Protein AF-A0A3E5EB36-F1 (afdb_monomer)

Radius of gyration: 12.39 Å; Cα contacts (8 Å, |Δi|>4): 85; chains: 1; bounding box: 28×28×28 Å

Secondary structure (DSSP, 8-state):
--EEEEEEEESS-HHHHHHHHHHHHTT--TT-EEEEEEEE-S--SSHHHHHHHH-TTSEEE-----

Foldseek 3Di:
DEEDEAEAEDALCLPVVVVVVVVVVVVDDVPYHYAYEYEYPPNVPCSQVVCVVVPVPHHYHYDDPD

Organism: NCBI:txid40520

Nearest PDB structures (foldseek):
  8inp-assembly1_A  TM=4.796E-01  e=1.616E+00  Iris domestica
  6fj3-assembly1_A  TM=4.614E-01  e=1.413E+00  Homo sapiens
  8wky-assembly1_A  TM=4.600E-01  e=1.848E+00  Homo sapiens
  6me3-assembly1_A  TM=3.837E-01  e=3.864E+00  Homo sapiens
  6rkh-assembly1_A  TM=4.600E-01  e=8.081E+00  Geobacillus stearothermophilus

InterPro domains:
  IPR001173 Glycosyltransferase 2-like [PF00535] (8-57)
  IPR029044 Nucleotide-diphospho-sugar transferases [G3DSA:3.90.550.10] (1-66)
  IPR029044 Nucleotide-diphospho-sugar transferases [SSF53448] (4-56)

pLDDT: mean 89.49, std 11.14, range [53.31, 98.31]

Mean predicted aligned error: 4.26 Å

Structure (mmCIF, N/CA/C/O backbone):
data_AF-A0A3E5EB36-F1
#
_entry.id   AF-A0A3E5EB36-F1
#
loop_
_atom_site.group_PDB
_atom_site.id
_atom_site.type_symbol
_atom_site.label_atom_id
_atom_site.label_alt_id
_atom_site.label_comp_id
_atom_site.label_asym_id
_atom_site.label_entity_id
_atom_site.label_seq_id
_atom_site.pdbx_PDB_ins_code
_atom_site.Cartn_x
_atom_site.Cartn_y
_atom_site.Cartn_z
_atom_site.occupancy
_atom_site.B_iso_or_equiv
_atom_site.auth_seq_id
_atom_site.auth_comp_id
_atom_site.auth_asym_id
_atom_site.auth_atom_id
_atom_site.pdbx_PDB_model_num
ATOM 1 N N . MET A 1 1 ? -18.987 -5.007 17.001 1.00 67.81 1 MET A N 1
ATOM 2 C CA . MET A 1 1 ? -17.635 -5.021 16.413 1.00 67.81 1 MET A CA 1
ATOM 3 C C . MET A 1 1 ? -17.687 -5.748 15.084 1.00 67.81 1 MET A C 1
ATOM 5 O O . MET A 1 1 ? -17.772 -6.974 15.053 1.00 67.81 1 MET A O 1
ATOM 9 N N . THR A 1 2 ? -17.710 -4.984 14.000 1.00 77.88 2 THR A N 1
ATOM 10 C CA . THR A 1 2 ? -17.689 -5.527 12.640 1.00 77.88 2 THR A CA 1
ATOM 11 C C . THR A 1 2 ? -16.240 -5.608 12.180 1.00 77.88 2 THR A C 1
ATOM 13 O O . THR A 1 2 ? -15.435 -4.735 12.504 1.00 77.88 2 THR A O 1
ATOM 16 N N . LYS A 1 3 ? -15.894 -6.683 11.470 1.00 87.75 3 LYS A N 1
ATOM 17 C CA . LYS A 1 3 ? -14.539 -6.903 10.963 1.00 87.75 3 LYS A CA 1
ATOM 18 C C . LYS A 1 3 ? -14.524 -6.712 9.460 1.00 87.75 3 LYS A C 1
ATOM 20 O O . LYS A 1 3 ? -15.254 -7.410 8.757 1.00 87.75 3 LYS A O 1
ATOM 25 N N . PHE A 1 4 ? -13.690 -5.802 8.979 1.00 90.00 4 PHE A N 1
ATOM 26 C CA . PHE A 1 4 ? -13.530 -5.539 7.554 1.00 90.00 4 PHE A CA 1
ATOM 27 C C . PHE A 1 4 ? -12.137 -5.952 7.098 1.00 90.00 4 PHE A C 1
ATOM 29 O O . PHE A 1 4 ? -11.147 -5.705 7.783 1.00 90.00 4 PHE A O 1
ATOM 36 N N . ALA A 1 5 ? -12.060 -6.568 5.921 1.00 92.56 5 ALA A N 1
ATOM 37 C CA . ALA A 1 5 ? -10.798 -6.856 5.259 1.00 92.56 5 ALA A CA 1
ATOM 38 C C . ALA A 1 5 ? -10.766 -6.158 3.898 1.00 92.56 5 ALA A C 1
ATOM 40 O O . ALA A 1 5 ? -11.637 -6.393 3.061 1.00 92.56 5 ALA A O 1
ATOM 41 N N . PHE A 1 6 ? -9.749 -5.331 3.675 1.00 94.12 6 PHE A N 1
ATOM 42 C CA . PHE A 1 6 ? -9.490 -4.670 2.401 1.00 94.12 6 PHE A CA 1
ATOM 43 C C . PHE A 1 6 ? -8.357 -5.397 1.681 1.00 94.12 6 PHE A C 1
ATOM 45 O O . PHE A 1 6 ? -7.256 -5.533 2.219 1.00 94.12 6 PHE A O 1
ATOM 52 N N . LEU A 1 7 ? -8.635 -5.870 0.467 1.00 96.25 7 LEU A N 1
ATOM 53 C CA . LEU A 1 7 ? -7.644 -6.446 -0.434 1.00 96.25 7 LEU A CA 1
ATOM 54 C C . LEU A 1 7 ? -7.320 -5.418 -1.516 1.00 96.25 7 LEU A C 1
ATOM 56 O O . LEU A 1 7 ? -8.174 -5.102 -2.342 1.00 96.25 7 LEU A O 1
ATOM 60 N N . ILE A 1 8 ? -6.094 -4.909 -1.505 1.00 96.69 8 ILE A N 1
ATOM 61 C CA . ILE A 1 8 ? -5.624 -3.889 -2.440 1.00 96.69 8 ILE A CA 1
ATOM 62 C C . ILE A 1 8 ? -4.669 -4.554 -3.425 1.00 96.69 8 ILE A C 1
ATOM 64 O O . ILE A 1 8 ? -3.639 -5.095 -3.024 1.00 96.69 8 ILE A O 1
ATOM 68 N N . LEU A 1 9 ? -5.013 -4.518 -4.710 1.00 96.50 9 LEU A N 1
ATOM 69 C CA . LEU A 1 9 ? -4.126 -4.947 -5.786 1.00 96.50 9 LEU A CA 1
ATOM 70 C C . LEU A 1 9 ? -3.319 -3.736 -6.266 1.00 96.50 9 LEU A C 1
ATOM 72 O O . LEU A 1 9 ? -3.904 -2.763 -6.731 1.00 96.50 9 LEU A O 1
ATOM 76 N N . ASN A 1 10 ? -1.995 -3.799 -6.158 1.00 97.44 10 ASN A N 1
ATOM 77 C CA . ASN A 1 10 ? -1.087 -2.739 -6.598 1.00 97.44 10 ASN A CA 1
ATOM 78 C C . ASN A 1 10 ? -0.396 -3.128 -7.912 1.00 97.44 10 ASN A C 1
ATOM 80 O O . ASN A 1 10 ? 0.116 -4.240 -8.025 1.00 97.44 10 ASN A O 1
ATOM 84 N N . TYR A 1 11 ? -0.335 -2.207 -8.878 1.00 97.38 11 TYR A N 1
ATOM 85 C CA . TYR A 1 11 ? 0.533 -2.326 -10.053 1.00 97.38 11 TYR A CA 1
ATOM 86 C C . TYR A 1 11 ? 1.086 -0.957 -10.442 1.00 97.38 11 TYR A C 1
ATOM 88 O O . TYR A 1 11 ? 0.360 -0.142 -11.010 1.00 97.38 11 TYR A O 1
ATOM 96 N N . LYS A 1 12 ? 2.370 -0.708 -10.160 1.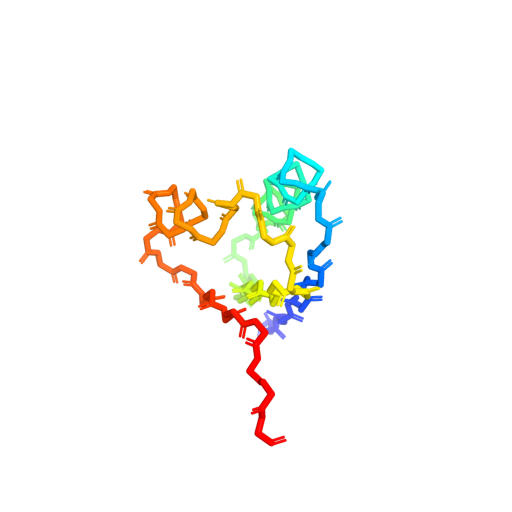00 97.31 12 LYS A N 1
ATOM 97 C CA . LYS A 1 12 ? 3.050 0.571 -10.451 1.00 97.31 12 LYS A CA 1
ATOM 98 C C . LYS A 1 12 ? 2.288 1.803 -9.941 1.00 97.31 12 LYS A C 1
ATOM 100 O O . LYS A 1 12 ? 2.269 2.847 -10.586 1.00 97.31 12 LYS A O 1
ATOM 105 N N . SER A 1 13 ? 1.647 1.654 -8.786 1.00 97.56 13 SER A N 1
ATOM 106 C CA . SER A 1 13 ? 0.725 2.625 -8.189 1.00 97.56 13 SER A CA 1
ATOM 107 C C . SER A 1 13 ? 1.060 2.864 -6.717 1.00 97.56 13 SER A C 1
ATOM 109 O O . SER A 1 13 ? 0.178 2.889 -5.859 1.00 97.56 13 SER A O 1
ATOM 111 N N . THR A 1 14 ? 2.356 2.930 -6.395 1.00 96.88 14 THR A N 1
ATOM 112 C CA . THR A 1 14 ? 2.851 2.989 -5.011 1.00 96.88 14 THR A CA 1
ATOM 113 C C . THR A 1 14 ? 2.226 4.144 -4.238 1.00 96.88 14 THR A C 1
ATOM 115 O O . THR A 1 14 ? 1.712 3.939 -3.142 1.00 96.88 14 THR A O 1
ATOM 118 N N . HIS A 1 15 ? 2.210 5.337 -4.835 1.00 97.69 15 HIS A N 1
ATOM 119 C CA . HIS A 1 15 ? 1.709 6.538 -4.178 1.00 97.69 15 HIS A CA 1
ATOM 120 C C . HIS A 1 15 ? 0.189 6.503 -3.979 1.00 97.69 15 HIS A C 1
ATOM 122 O O . HIS A 1 15 ? -0.316 6.833 -2.911 1.00 97.69 15 HIS A O 1
ATOM 128 N N . GLU A 1 16 ? -0.556 6.049 -4.982 1.00 98.31 16 GLU A N 1
ATOM 129 C CA . GLU A 1 16 ? -2.008 5.902 -4.902 1.00 98.31 16 G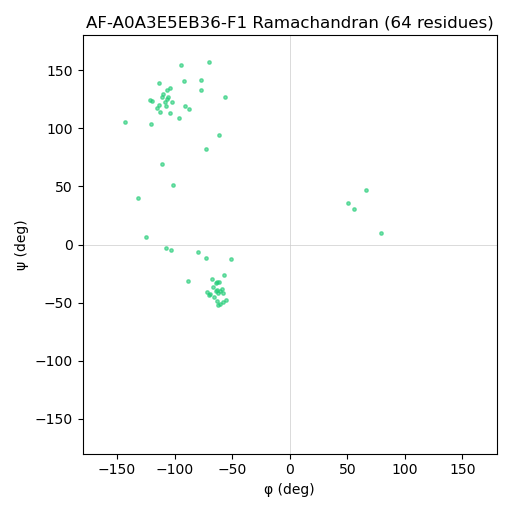LU A CA 1
ATOM 130 C C . GLU A 1 16 ? -2.398 4.815 -3.893 1.00 98.31 16 GLU A C 1
ATOM 132 O O . GLU A 1 16 ? -3.375 4.960 -3.158 1.00 98.31 16 GLU A O 1
ATOM 137 N N . THR A 1 17 ? -1.610 3.740 -3.815 1.00 98.00 17 THR A N 1
ATOM 138 C CA . THR A 1 17 ? -1.796 2.673 -2.825 1.00 98.00 17 THR A CA 1
ATOM 139 C C . THR A 1 17 ? -1.581 3.197 -1.412 1.00 98.00 17 THR A C 1
ATOM 141 O O . THR A 1 17 ? -2.363 2.857 -0.528 1.00 98.00 17 THR A O 1
ATOM 144 N N . GLU A 1 18 ? -0.583 4.057 -1.193 1.00 97.62 18 GLU A N 1
ATOM 145 C CA . GLU A 1 18 ? -0.388 4.720 0.101 1.00 97.62 18 GLU A CA 1
ATOM 146 C C . GLU A 1 18 ? -1.590 5.573 0.489 1.00 97.62 18 GLU A C 1
ATOM 148 O O . GLU A 1 18 ? -2.153 5.386 1.564 1.00 97.62 18 GLU A O 1
ATOM 153 N N . GLN A 1 19 ? -2.045 6.442 -0.417 1.00 97.50 19 GLN A N 1
ATOM 154 C CA . GLN A 1 19 ? -3.215 7.283 -0.170 1.00 97.50 19 GLN A CA 1
ATOM 155 C C . GLN A 1 19 ? -4.472 6.449 0.120 1.00 97.50 19 GLN A C 1
ATOM 157 O O . GLN A 1 19 ? -5.274 6.804 0.984 1.00 97.50 19 GLN A O 1
ATOM 162 N N . CYS A 1 20 ? -4.645 5.321 -0.576 1.00 96.94 20 CYS A N 1
ATOM 163 C CA . CYS A 1 20 ? -5.740 4.389 -0.327 1.00 96.94 20 CYS A CA 1
ATOM 164 C C . CYS A 1 20 ? -5.652 3.785 1.080 1.00 96.94 20 CYS A C 1
ATOM 166 O O . CYS A 1 20 ? -6.641 3.814 1.815 1.00 96.94 20 CYS A O 1
ATOM 168 N N . VAL A 1 21 ? -4.477 3.292 1.479 1.00 94.94 21 VAL A N 1
ATOM 169 C CA . VAL A 1 21 ? -4.244 2.754 2.825 1.00 94.94 21 VAL A CA 1
ATOM 170 C C . VAL A 1 21 ? -4.539 3.807 3.889 1.00 94.94 21 VAL A C 1
ATOM 172 O O . VAL A 1 21 ? -5.318 3.527 4.797 1.00 94.94 21 VAL A O 1
ATOM 175 N N . ASP A 1 22 ? -3.999 5.015 3.739 1.00 93.62 22 ASP A N 1
ATOM 176 C CA . ASP A 1 22 ? -4.201 6.111 4.688 1.00 93.62 22 ASP A CA 1
ATOM 177 C C . ASP A 1 22 ? -5.688 6.483 4.792 1.00 93.62 22 ASP A C 1
ATOM 179 O O . ASP A 1 22 ? -6.209 6.723 5.880 1.00 93.62 22 ASP A O 1
ATOM 183 N N . SER A 1 23 ? -6.415 6.489 3.669 1.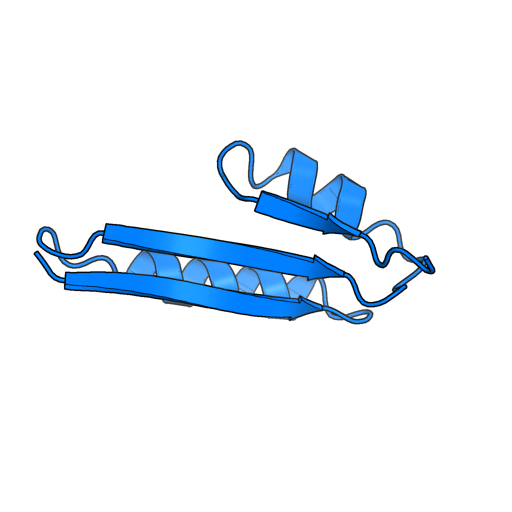00 93.75 23 SER A N 1
ATOM 184 C CA . SER A 1 23 ? -7.857 6.751 3.676 1.00 93.75 23 SER A CA 1
ATO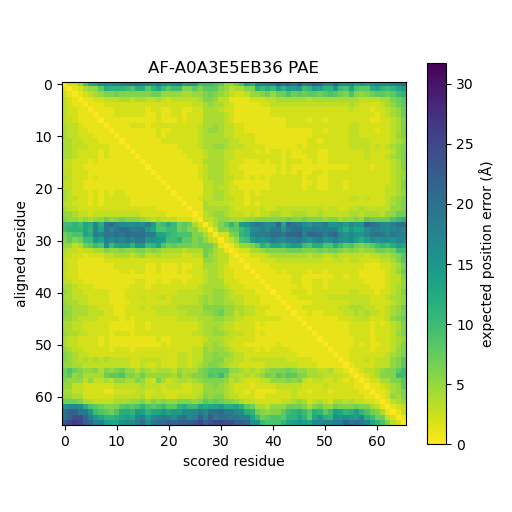M 185 C C . SER A 1 23 ? -8.639 5.690 4.453 1.00 93.75 23 SER A C 1
ATOM 187 O O . SER A 1 23 ? -9.555 6.043 5.188 1.00 93.75 23 SER A O 1
ATOM 189 N N . ILE A 1 24 ? -8.254 4.412 4.342 1.00 91.75 24 ILE A N 1
ATOM 190 C CA . ILE A 1 24 ? -8.901 3.300 5.046 1.00 91.75 24 ILE A CA 1
ATOM 191 C C . ILE A 1 24 ? -8.578 3.347 6.541 1.00 91.75 24 ILE A C 1
ATOM 193 O O . ILE A 1 24 ? -9.471 3.129 7.353 1.00 91.75 24 ILE A O 1
ATOM 197 N N . GLU A 1 25 ? -7.339 3.662 6.921 1.00 87.88 25 GLU A N 1
ATOM 198 C CA . GLU A 1 25 ? -6.969 3.826 8.335 1.00 87.88 25 GLU A CA 1
ATOM 199 C C . GLU A 1 25 ? -7.712 5.004 8.979 1.00 87.88 25 GLU A C 1
ATOM 201 O O . GLU A 1 25 ? -8.132 4.920 10.127 1.00 87.88 25 GLU A O 1
ATOM 206 N N . ASN A 1 26 ? -7.992 6.065 8.220 1.00 87.38 26 ASN A N 1
ATOM 207 C CA . ASN A 1 26 ? -8.824 7.172 8.694 1.00 87.38 26 ASN A CA 1
ATOM 208 C C . ASN A 1 26 ? -10.327 6.829 8.798 1.00 87.38 26 ASN A C 1
ATOM 210 O O . ASN A 1 26 ? -11.081 7.608 9.381 1.00 87.38 26 ASN A O 1
ATOM 214 N N . LEU A 1 27 ? -10.784 5.690 8.256 1.00 79.75 27 LEU A N 1
ATOM 215 C CA . LEU A 1 27 ? -12.149 5.186 8.472 1.00 79.75 27 LEU A CA 1
ATOM 216 C C . LEU A 1 27 ? -12.309 4.475 9.823 1.00 79.75 27 LEU A C 1
ATOM 218 O O . LEU A 1 27 ? -13.435 4.092 10.157 1.00 79.75 27 LEU A O 1
ATOM 222 N N . GLU A 1 28 ? -11.227 4.261 10.581 1.00 63.91 28 GLU A N 1
ATOM 223 C CA . GLU A 1 28 ? -11.282 3.612 11.892 1.00 63.91 28 GLU A CA 1
ATOM 224 C C . GLU A 1 28 ? -12.141 4.430 12.870 1.00 63.91 28 GLU A C 1
ATOM 226 O O . GLU A 1 28 ? -11.700 5.360 13.539 1.00 63.91 28 GLU A O 1
ATOM 231 N N . GLN A 1 29 ? -13.417 4.060 12.955 1.00 63.88 29 GLN A N 1
ATOM 232 C CA . GLN A 1 29 ? -14.263 4.333 14.110 1.00 63.88 29 GLN A CA 1
ATOM 233 C C . GLN A 1 29 ? -13.885 3.336 15.210 1.00 63.88 29 GLN A C 1
ATOM 235 O O . GLN A 1 29 ? -13.657 2.166 14.900 1.00 63.88 29 GLN A O 1
ATOM 240 N N . GLU A 1 30 ? -13.867 3.770 16.476 1.00 62.78 30 GLU A N 1
ATOM 241 C CA . GLU A 1 30 ? -13.380 3.006 17.647 1.00 62.78 30 GLU A CA 1
ATOM 242 C C . GLU A 1 30 ? -13.965 1.577 17.807 1.00 62.78 30 GLU A C 1
ATOM 244 O O . GLU A 1 30 ? -13.439 0.773 18.575 1.00 62.78 30 GLU A O 1
ATOM 249 N N . GLU A 1 31 ? -15.025 1.219 17.071 1.00 68.81 31 GLU A N 1
ATOM 250 C CA . GLU A 1 31 ? -15.708 -0.079 17.138 1.00 68.81 31 GLU A CA 1
ATOM 251 C C . GLU A 1 31 ? -15.398 -1.074 15.996 1.00 68.81 31 GLU A C 1
ATOM 253 O O . GLU A 1 31 ? -15.888 -2.214 16.040 1.00 68.81 31 GLU A O 1
ATOM 258 N N . ASN A 1 32 ? -14.619 -0.688 14.975 1.00 73.06 32 ASN A N 1
ATOM 259 C CA . ASN A 1 32 ? -14.343 -1.528 13.800 1.00 73.06 32 ASN A CA 1
ATOM 260 C C . ASN A 1 32 ? -12.914 -2.091 13.798 1.00 73.06 32 ASN A C 1
ATOM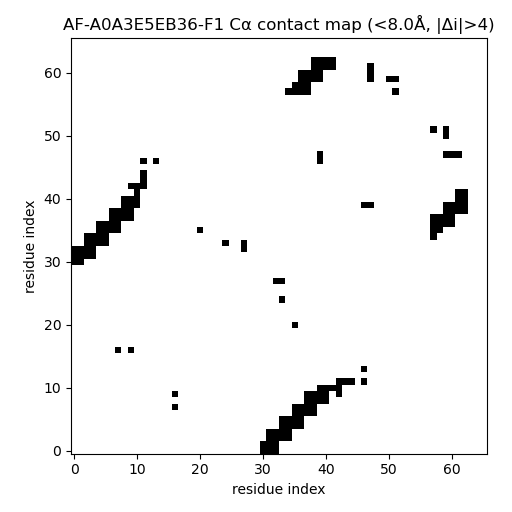 262 O O . ASN A 1 32 ? -11.945 -1.365 13.979 1.00 73.06 32 ASN A O 1
ATOM 266 N N . ASP A 1 33 ? -12.787 -3.395 13.539 1.00 84.69 33 ASP A N 1
ATOM 267 C CA . A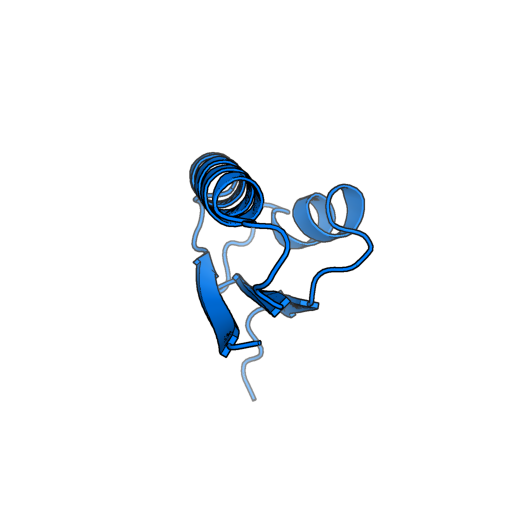S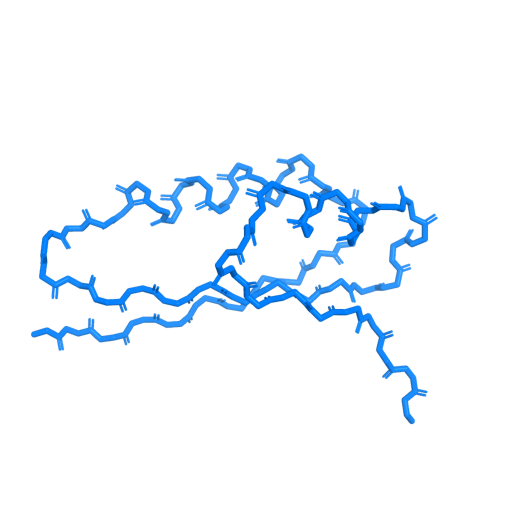P A 1 33 ? -11.499 -4.086 13.372 1.00 84.69 33 ASP A CA 1
ATOM 268 C C . ASP A 1 33 ? -11.184 -4.174 11.871 1.00 84.69 33 ASP A C 1
ATOM 270 O O . ASP A 1 33 ? -11.875 -4.882 11.127 1.00 84.69 33 ASP A O 1
ATOM 274 N N . VAL A 1 34 ? -10.190 -3.410 11.410 1.00 88.69 34 VAL A N 1
ATOM 275 C CA . VAL A 1 34 ? -9.828 -3.294 9.992 1.00 88.69 34 VAL A CA 1
ATOM 276 C C . VAL A 1 34 ? -8.522 -4.035 9.704 1.00 88.69 34 VAL A C 1
ATOM 278 O O . VAL A 1 34 ? -7.475 -3.771 10.289 1.00 88.69 34 VAL A O 1
ATOM 281 N N . GLN A 1 35 ? -8.561 -4.951 8.735 1.00 91.12 35 GLN A N 1
ATOM 282 C CA . GLN A 1 35 ? -7.380 -5.625 8.202 1.00 91.12 35 GLN A CA 1
ATOM 283 C C . GLN A 1 35 ? -7.117 -5.175 6.762 1.00 91.12 35 GLN A C 1
ATOM 285 O O . GLN A 1 35 ? -7.970 -5.322 5.892 1.00 91.12 35 GLN A O 1
ATOM 290 N N . ILE A 1 36 ? -5.899 -4.718 6.475 1.00 94.38 36 ILE A N 1
ATOM 291 C CA . ILE A 1 36 ? -5.472 -4.355 5.117 1.00 94.38 36 ILE A CA 1
ATOM 292 C C . ILE A 1 36 ? -4.449 -5.378 4.607 1.00 94.38 36 ILE A C 1
ATOM 294 O O . ILE A 1 36 ? -3.473 -5.706 5.293 1.00 94.38 36 ILE A O 1
ATOM 298 N N . ILE A 1 37 ? -4.684 -5.893 3.400 1.00 96.00 37 ILE A N 1
ATOM 299 C CA . ILE A 1 37 ? -3.792 -6.794 2.669 1.00 96.00 37 ILE A CA 1
ATOM 300 C C . ILE A 1 37 ? -3.450 -6.138 1.335 1.00 96.00 37 ILE A C 1
ATOM 302 O O . ILE A 1 37 ? -4.347 -5.840 0.551 1.00 96.00 37 ILE A O 1
ATOM 306 N N . ILE A 1 38 ? -2.159 -5.964 1.061 1.00 97.00 38 ILE A N 1
ATOM 307 C CA . ILE A 1 38 ? -1.673 -5.445 -0.221 1.00 97.00 38 ILE A CA 1
ATOM 308 C C . ILE A 1 38 ? -1.067 -6.606 -1.0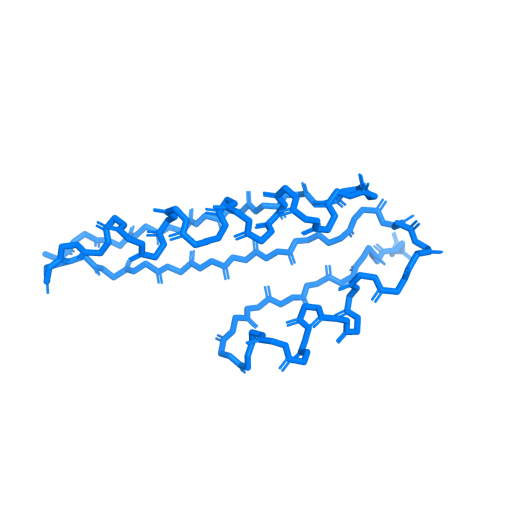05 1.00 97.00 38 ILE A C 1
ATOM 310 O O .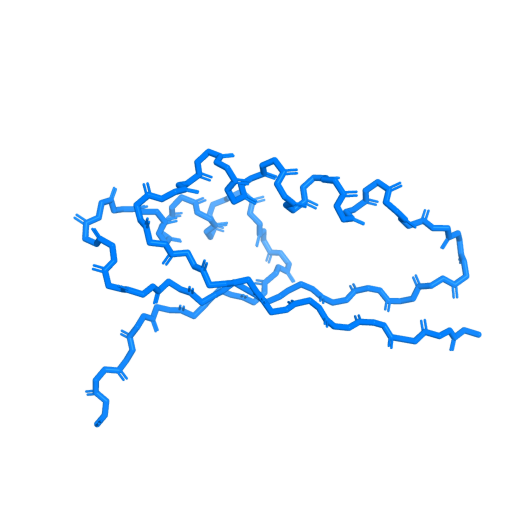 ILE A 1 38 ? -0.203 -7.325 -0.492 1.00 97.00 38 ILE A O 1
ATOM 314 N N . VAL A 1 39 ? -1.526 -6.792 -2.237 1.00 96.50 39 VAL A N 1
ATOM 315 C CA . VAL A 1 39 ? -0.982 -7.753 -3.195 1.00 96.50 39 VAL A CA 1
ATOM 316 C C . VAL A 1 39 ? -0.345 -6.967 -4.326 1.00 96.50 39 VAL A C 1
ATOM 318 O O . VAL A 1 39 ? -1.035 -6.268 -5.062 1.00 96.50 39 VAL A O 1
ATOM 321 N N . ASP A 1 40 ? 0.971 -7.071 -4.460 1.00 96.50 40 ASP A N 1
ATOM 322 C CA . ASP A 1 40 ? 1.658 -6.516 -5.618 1.00 96.50 40 ASP A CA 1
ATOM 323 C C . ASP A 1 40 ? 1.465 -7.428 -6.832 1.00 96.50 40 ASP A C 1
ATOM 325 O O . ASP A 1 40 ? 1.635 -8.641 -6.729 1.00 96.50 40 ASP A O 1
ATOM 329 N N . ASN A 1 41 ? 1.123 -6.847 -7.977 1.00 95.88 41 ASN A N 1
ATOM 330 C CA . ASN A 1 41 ? 0.855 -7.542 -9.230 1.00 95.88 41 ASN A CA 1
ATOM 331 C C . ASN A 1 41 ? 2.053 -7.467 -10.193 1.00 95.88 41 ASN A C 1
ATOM 333 O O . ASN A 1 41 ? 1.898 -7.086 -11.350 1.00 95.88 41 ASN A O 1
ATOM 337 N N . ASP A 1 42 ? 3.246 -7.831 -9.714 1.00 95.44 42 ASP A N 1
ATOM 338 C CA . ASP A 1 42 ? 4.481 -7.892 -10.513 1.00 95.44 42 ASP A CA 1
ATOM 339 C C . ASP A 1 42 ? 4.945 -6.499 -10.987 1.00 95.44 42 ASP A C 1
ATOM 341 O O . ASP A 1 42 ? 5.265 -6.294 -12.160 1.00 95.44 42 ASP A O 1
ATOM 345 N N . SER A 1 43 ? 4.960 -5.509 -10.083 1.00 95.69 43 SER A N 1
ATOM 346 C CA . SER A 1 43 ? 5.248 -4.111 -10.457 1.00 95.69 43 SER A CA 1
ATOM 347 C C . SER A 1 43 ? 6.690 -3.875 -10.920 1.00 95.69 43 SER A C 1
ATOM 349 O O . SER A 1 43 ? 6.921 -3.002 -11.760 1.00 95.69 43 SER A O 1
ATOM 351 N N . GLN A 1 44 ? 7.650 -4.663 -10.415 1.00 94.62 44 GLN A N 1
ATOM 352 C CA . GLN A 1 44 ? 9.083 -4.585 -10.758 1.00 94.62 44 GLN A CA 1
ATOM 353 C C . GLN A 1 44 ? 9.710 -3.188 -10.538 1.00 94.62 44 GLN A C 1
ATOM 355 O O . GLN A 1 44 ? 10.636 -2.792 -11.242 1.00 94.62 44 GLN A O 1
ATOM 360 N N . ASP A 1 45 ? 9.205 -2.433 -9.561 1.00 95.56 45 ASP A N 1
ATOM 361 C CA . ASP A 1 45 ? 9.583 -1.039 -9.274 1.00 95.56 45 ASP A CA 1
ATOM 362 C C . ASP A 1 45 ? 10.046 -0.810 -7.821 1.00 95.56 45 ASP A C 1
ATOM 364 O O . ASP A 1 45 ? 10.286 0.323 -7.409 1.00 95.56 45 ASP A O 1
ATOM 368 N N . GLY A 1 46 ? 10.185 -1.882 -7.035 1.00 95.75 46 GLY A N 1
ATOM 369 C CA . GLY A 1 46 ? 10.595 -1.815 -5.629 1.00 95.75 46 GLY A CA 1
ATOM 370 C C . GLY A 1 46 ? 9.481 -1.424 -4.647 1.00 95.75 46 GLY A C 1
ATOM 371 O O . GLY A 1 46 ? 9.759 -1.166 -3.472 1.00 95.75 46 GLY A O 1
ATOM 372 N N . CYS A 1 47 ? 8.217 -1.369 -5.087 1.00 96.38 47 CYS A N 1
ATOM 373 C CA . CYS A 1 47 ? 7.096 -1.002 -4.217 1.00 96.38 47 CYS A CA 1
ATOM 374 C C . CYS A 1 47 ? 6.909 -1.965 -3.032 1.00 96.38 47 CYS A C 1
ATOM 376 O O . CYS A 1 47 ? 6.534 -1.538 -1.944 1.00 96.38 47 CYS A O 1
ATOM 378 N N . VAL A 1 48 ? 7.223 -3.256 -3.189 1.00 95.62 48 VAL A N 1
ATOM 379 C CA . VAL A 1 48 ? 7.070 -4.258 -2.122 1.00 95.62 48 VAL A CA 1
ATOM 380 C C . VAL A 1 48 ? 8.017 -3.971 -0.956 1.00 95.62 48 VAL A C 1
ATOM 382 O O . VAL A 1 48 ? 7.606 -4.021 0.207 1.00 95.62 48 VAL A O 1
ATOM 385 N N . GLU A 1 49 ? 9.282 -3.665 -1.243 1.00 95.69 49 GLU A N 1
ATOM 386 C CA . GLU A 1 49 ? 10.286 -3.279 -0.248 1.00 95.69 49 GLU A CA 1
ATOM 387 C C . GLU A 1 49 ? 9.870 -1.991 0.459 1.00 95.69 49 GLU A C 1
ATOM 389 O O . GLU A 1 49 ? 9.974 -1.883 1.686 1.00 95.69 49 GLU A O 1
ATOM 394 N N . HIS A 1 50 ? 9.348 -1.040 -0.314 1.00 96.69 50 HIS A N 1
ATOM 395 C CA . HIS A 1 50 ? 8.838 0.219 0.200 1.00 96.69 50 HIS A CA 1
ATOM 396 C C . HIS A 1 50 ? 7.652 0.018 1.153 1.00 96.69 50 HIS A C 1
ATOM 398 O O . HIS A 1 50 ? 7.727 0.429 2.312 1.00 96.69 50 HIS A O 1
ATOM 404 N N . PHE A 1 51 ? 6.617 -0.722 0.740 1.00 96.56 51 PHE A N 1
ATOM 405 C CA . PHE A 1 51 ? 5.465 -1.046 1.586 1.00 96.56 51 PHE A CA 1
ATOM 406 C C . PHE A 1 51 ? 5.873 -1.781 2.864 1.00 96.56 51 PHE A C 1
ATOM 408 O O . PHE A 1 51 ? 5.385 -1.453 3.942 1.00 96.56 51 PHE A O 1
ATOM 415 N N . ARG A 1 52 ? 6.805 -2.740 2.790 1.00 95.19 52 ARG A N 1
ATOM 416 C CA . ARG A 1 52 ? 7.314 -3.451 3.979 1.00 95.19 52 ARG A CA 1
ATOM 417 C C . ARG A 1 52 ? 8.034 -2.524 4.958 1.00 95.19 52 ARG A C 1
ATOM 419 O O . ARG A 1 52 ? 7.976 -2.757 6.166 1.00 95.19 52 ARG A O 1
ATOM 426 N N . LYS A 1 53 ? 8.704 -1.481 4.460 1.00 96.06 53 LYS A N 1
ATOM 427 C CA . LYS A 1 53 ? 9.394 -0.486 5.289 1.00 96.06 53 LYS A CA 1
ATOM 428 C C . LYS A 1 53 ? 8.406 0.399 6.053 1.00 96.06 53 LYS A C 1
ATOM 430 O O . LYS A 1 53 ? 8.628 0.648 7.239 1.00 96.06 53 LYS A O 1
ATOM 435 N N . ILE A 1 54 ? 7.341 0.859 5.393 1.00 95.50 54 ILE A N 1
ATOM 436 C CA . ILE A 1 54 ? 6.380 1.807 5.982 1.00 95.50 54 ILE A CA 1
ATOM 437 C C . ILE A 1 54 ? 5.241 1.112 6.748 1.00 95.50 54 ILE A C 1
ATOM 439 O O . ILE A 1 54 ? 4.799 1.614 7.779 1.00 95.50 54 ILE A O 1
ATOM 443 N N . TYR A 1 55 ? 4.828 -0.093 6.342 1.00 93.44 55 TYR A N 1
ATOM 444 C CA . TYR A 1 55 ? 3.693 -0.816 6.922 1.00 93.44 55 TYR A CA 1
ATOM 445 C C . TYR A 1 55 ? 4.103 -2.070 7.703 1.00 93.44 55 TYR A C 1
ATOM 447 O O . TYR A 1 55 ? 3.778 -3.199 7.338 1.00 93.44 55 TYR A O 1
ATOM 455 N N . LYS A 1 56 ? 4.754 -1.879 8.857 1.00 86.31 56 LYS A N 1
ATOM 456 C CA . LYS A 1 56 ? 5.305 -2.975 9.687 1.00 86.31 56 LYS A CA 1
ATOM 457 C C . LYS A 1 56 ? 4.296 -4.040 10.144 1.00 86.31 56 LYS A C 1
ATOM 459 O O . LYS A 1 56 ? 4.695 -5.158 10.450 1.00 86.31 56 LYS A O 1
ATOM 464 N N . ARG A 1 57 ? 3.011 -3.690 10.256 1.00 84.88 57 ARG A N 1
ATOM 465 C CA . ARG A 1 57 ? 1.948 -4.568 10.787 1.00 84.88 57 ARG A CA 1
ATOM 466 C C . ARG A 1 57 ? 0.985 -5.086 9.712 1.00 84.88 57 ARG A C 1
ATOM 468 O O . ARG A 1 57 ? 0.092 -5.860 10.045 1.00 84.88 57 ARG A O 1
ATOM 475 N N . LYS A 1 58 ? 1.145 -4.673 8.448 1.00 88.69 58 LYS A N 1
ATOM 476 C CA . LYS A 1 58 ? 0.244 -5.059 7.351 1.00 88.69 58 LYS A CA 1
ATOM 477 C C . LYS A 1 58 ? 0.778 -6.278 6.605 1.00 88.69 58 LYS A C 1
ATOM 479 O O . LYS A 1 58 ? 1.980 -6.539 6.582 1.00 88.69 58 LYS A O 1
ATOM 484 N N . LYS A 1 59 ? -0.126 -7.036 5.982 1.00 93.38 59 LYS A N 1
ATOM 485 C CA . LYS A 1 59 ? 0.251 -8.193 5.162 1.00 93.38 59 LYS A CA 1
ATOM 486 C C . LYS A 1 59 ? 0.522 -7.731 3.734 1.00 93.38 59 LYS A C 1
ATOM 488 O O . LYS A 1 59 ? -0.390 -7.256 3.064 1.00 93.38 59 LYS A O 1
ATOM 493 N N . ILE A 1 60 ? 1.767 -7.892 3.292 1.00 95.00 60 ILE A N 1
ATOM 494 C CA . ILE A 1 60 ? 2.226 -7.530 1.947 1.00 95.00 60 ILE A CA 1
ATOM 495 C C . ILE A 1 60 ? 2.645 -8.803 1.212 1.00 95.00 60 ILE A C 1
ATOM 497 O O . ILE A 1 60 ? 3.590 -9.480 1.634 1.00 95.00 60 ILE A O 1
ATOM 501 N N . TYR A 1 61 ? 1.963 -9.119 0.114 1.00 93.81 61 TYR A N 1
ATOM 502 C CA . TYR A 1 61 ? 2.245 -10.289 -0.711 1.00 93.81 61 TYR A CA 1
ATOM 503 C C . TYR A 1 61 ? 2.753 -9.852 -2.090 1.00 93.81 61 TYR A C 1
ATOM 505 O O . TYR A 1 61 ? 2.027 -9.160 -2.798 1.00 93.81 61 TYR A O 1
ATOM 513 N N . PRO A 1 62 ? 3.975 -10.236 -2.496 1.00 91.12 62 PRO A N 1
ATOM 514 C CA . PRO A 1 62 ? 4.404 -10.065 -3.878 1.00 91.12 62 PRO A CA 1
ATOM 515 C C . PRO A 1 62 ? 3.643 -11.028 -4.795 1.00 91.12 62 PRO A C 1
ATOM 517 O O . PRO A 1 62 ? 3.187 -12.087 -4.342 1.00 91.12 62 PRO A O 1
ATOM 520 N N . TYR A 1 63 ? 3.562 -10.698 -6.086 1.00 80.69 63 TYR A N 1
ATOM 521 C CA . TYR A 1 63 ? 3.043 -11.620 -7.089 1.00 80.69 63 TYR A CA 1
ATOM 522 C C . TYR A 1 63 ? 3.849 -12.917 -7.053 1.00 80.69 63 TYR A C 1
ATOM 524 O O . TYR A 1 63 ? 5.079 -12.909 -7.112 1.00 80.69 63 TYR A O 1
ATOM 532 N N . ASN A 1 64 ? 3.152 -14.042 -6.931 1.00 70.94 64 ASN A N 1
ATOM 533 C CA . ASN A 1 64 ? 3.773 -15.353 -6.879 1.00 70.94 64 ASN A CA 1
ATOM 534 C C . ASN A 1 64 ? 3.233 -16.168 -8.054 1.00 70.94 64 ASN A C 1
ATOM 536 O O . ASN A 1 64 ? 2.092 -16.627 -8.015 1.00 70.94 64 ASN A O 1
ATOM 540 N N . ARG A 1 65 ? 4.047 -16.328 -9.106 1.00 55.56 65 ARG A N 1
ATOM 541 C CA . ARG A 1 65 ? 3.781 -17.298 -10.178 1.00 55.56 65 ARG A CA 1
ATOM 542 C C . ARG A 1 65 ? 4.059 -18.690 -9.615 1.00 55.56 65 ARG A C 1
ATOM 544 O O . ARG A 1 65 ? 5.172 -19.191 -9.747 1.00 55.56 65 ARG A O 1
ATOM 551 N N . LYS A 1 66 ? 3.089 -19.261 -8.906 1.00 53.31 66 LYS A N 1
ATOM 552 C CA . LYS A 1 66 ? 3.036 -20.716 -8.751 1.00 53.31 66 LYS A CA 1
ATOM 553 C C . LYS A 1 66 ? 2.423 -21.330 -9.996 1.00 53.31 66 LYS A C 1
ATOM 555 O O . LYS A 1 66 ? 1.468 -20.717 -10.521 1.00 53.31 66 LYS A O 1
#

Solvent-accessible surface area (backbone atoms only — not comparable to full-atom values): 4088 Å² total; per-residue (Å²): 118,57,78,47,76,48,81,43,81,38,61,83,38,62,68,62,51,48,54,51,51,53,53,56,61,71,63,62,48,101,60,52,50,78,44,59,35,42,35,37,63,68,51,90,72,61,53,68,64,50,47,55,70,75,40,80,87,53,51,76,42,71,59,72,92,122

Sequence (66 aa):
MTKFAFLILNYKSTHETEQCVDSIENLEQEENDVQIIIVDNDSQDGCVEHFRKIYKRKKIYPYNRK